Protein AF-A0A7U7C6M0-F1 (afdb_monomer_lite)

pLDDT: mean 77.51, std 17.32, range [34.19, 93.12]

Structure (mmCIF, N/CA/C/O backbone):
data_AF-A0A7U7C6M0-F1
#
_entry.id   AF-A0A7U7C6M0-F1
#
loop_
_atom_site.group_PDB
_atom_site.id
_atom_site.type_symbol
_atom_site.label_atom_id
_atom_site.label_alt_id
_atom_site.label_comp_id
_atom_site.label_asym_id
_atom_site.label_entity_id
_atom_site.label_seq_id
_atom_site.pdbx_PDB_ins_code
_atom_site.Cartn_x
_atom_site.Cartn_y
_atom_site.Cartn_z
_atom_site.occupancy
_atom_site.B_iso_or_equiv
_atom_site.auth_seq_id
_atom_site.auth_comp_id
_atom_site.auth_asym_id
_atom_site.auth_atom_id
_atom_site.pdbx_PDB_model_num
ATOM 1 N N . MET A 1 1 ? 5.200 -6.193 -7.375 1.00 83.69 1 MET A N 1
ATOM 2 C CA . MET A 1 1 ? 5.638 -4.794 -7.575 1.00 83.69 1 MET A CA 1
ATOM 3 C C . MET A 1 1 ? 5.623 -3.984 -6.293 1.00 83.69 1 MET A C 1
ATOM 5 O O . MET A 1 1 ? 6.667 -3.453 -5.970 1.00 83.69 1 MET A O 1
ATOM 9 N N . ILE A 1 2 ? 4.512 -3.930 -5.550 1.00 84.44 2 ILE A N 1
ATOM 10 C CA . ILE A 1 2 ? 4.452 -3.217 -4.260 1.00 84.44 2 ILE A CA 1
ATOM 11 C C . ILE A 1 2 ? 5.594 -3.650 -3.329 1.00 84.44 2 ILE A C 1
ATOM 13 O O . ILE A 1 2 ? 6.451 -2.839 -3.034 1.00 84.44 2 ILE A O 1
ATOM 17 N N . ASN A 1 3 ? 5.720 -4.944 -3.013 1.00 83.31 3 ASN A N 1
ATOM 18 C CA . ASN A 1 3 ? 6.828 -5.439 -2.179 1.00 83.31 3 ASN A CA 1
ATOM 19 C C . ASN A 1 3 ? 8.233 -5.059 -2.712 1.00 83.31 3 ASN A C 1
ATOM 21 O O . ASN A 1 3 ? 9.153 -4.807 -1.951 1.00 83.31 3 ASN A O 1
ATOM 25 N N . PHE A 1 4 ? 8.398 -4.954 -4.034 1.00 86.88 4 PHE A N 1
ATOM 26 C CA . PHE A 1 4 ? 9.668 -4.526 -4.628 1.00 86.88 4 PHE A CA 1
ATOM 27 C C . PHE A 1 4 ? 9.955 -3.036 -4.386 1.00 86.88 4 PHE A C 1
ATOM 29 O O . PHE A 1 4 ? 11.082 -2.685 -4.062 1.00 86.88 4 PHE A O 1
ATOM 36 N N . LEU A 1 5 ? 8.939 -2.176 -4.502 1.00 87.44 5 LEU A N 1
ATOM 37 C CA . LEU A 1 5 ? 9.046 -0.745 -4.191 1.00 87.44 5 LEU A CA 1
ATOM 38 C C . LEU A 1 5 ? 9.120 -0.470 -2.682 1.00 87.44 5 LEU A C 1
ATOM 40 O O . LEU A 1 5 ? 9.544 0.606 -2.292 1.00 87.44 5 LEU A O 1
ATOM 44 N N . TYR A 1 6 ? 8.708 -1.424 -1.842 1.00 84.69 6 TYR A N 1
ATOM 45 C CA . TYR A 1 6 ? 8.876 -1.339 -0.389 1.00 84.69 6 TYR A CA 1
ATOM 46 C C . TYR A 1 6 ? 10.337 -1.525 0.024 1.00 84.69 6 TYR A C 1
ATOM 48 O O . TYR A 1 6 ? 10.840 -0.866 0.921 1.00 84.69 6 TYR A O 1
ATOM 56 N N . GLN A 1 7 ? 11.030 -2.448 -0.642 1.00 84.69 7 GLN A N 1
ATOM 57 C CA . GLN A 1 7 ? 12.410 -2.806 -0.313 1.00 84.69 7 GLN A CA 1
ATOM 58 C C . GLN A 1 7 ? 13.438 -1.883 -0.969 1.00 84.69 7 GLN A C 1
ATOM 60 O O . GLN A 1 7 ? 14.638 -2.007 -0.722 1.00 84.69 7 GLN A O 1
ATOM 65 N N . THR A 1 8 ? 13.014 -1.029 -1.897 1.00 85.19 8 THR A N 1
ATOM 66 C CA . THR A 1 8 ? 13.909 -0.176 -2.670 1.00 85.19 8 THR A CA 1
ATOM 67 C C . THR A 1 8 ? 13.207 1.131 -2.979 1.00 85.19 8 THR A C 1
ATOM 69 O O . THR A 1 8 ? 12.207 1.144 -3.693 1.00 85.19 8 THR A O 1
ATOM 72 N N . ASP A 1 9 ? 13.779 2.220 -2.481 1.00 80.94 9 ASP A N 1
ATOM 73 C CA . ASP A 1 9 ? 13.346 3.572 -2.809 1.00 80.94 9 ASP A CA 1
ATOM 74 C C . ASP A 1 9 ? 13.897 4.028 -4.166 1.00 80.94 9 ASP A C 1
ATOM 76 O O . ASP A 1 9 ? 14.799 3.420 -4.750 1.00 80.94 9 ASP A O 1
ATOM 80 N N . ASP A 1 10 ? 13.344 5.126 -4.679 1.00 86.44 10 ASP A N 1
ATOM 81 C CA . ASP A 1 10 ? 13.800 5.808 -5.892 1.00 86.44 10 ASP A CA 1
ATOM 82 C C . ASP A 1 10 ? 13.896 4.918 -7.145 1.00 86.44 10 ASP A C 1
ATOM 84 O O . ASP A 1 10 ? 14.780 5.052 -8.000 1.00 86.44 10 ASP A O 1
ATOM 88 N N . VAL A 1 11 ? 12.951 3.992 -7.296 1.00 91.81 11 VAL A N 1
ATOM 89 C CA . VAL A 1 11 ? 12.978 3.018 -8.386 1.00 91.81 11 VAL A CA 1
ATOM 90 C C . VAL A 1 11 ? 12.513 3.655 -9.689 1.00 91.81 11 VAL A C 1
ATOM 92 O O . VAL A 1 11 ? 11.418 4.195 -9.798 1.00 91.81 11 VAL A O 1
ATOM 95 N N . THR A 1 12 ? 13.306 3.529 -10.748 1.00 93.12 12 THR A N 1
ATOM 96 C CA . THR A 1 12 ? 12.945 4.025 -12.082 1.00 93.12 12 THR A CA 1
ATOM 97 C C . THR A 1 12 ? 12.009 3.068 -12.827 1.00 93.12 12 THR A C 1
ATOM 99 O O . THR A 1 12 ? 12.082 1.848 -12.678 1.00 93.12 12 THR A O 1
ATOM 102 N N . SER A 1 13 ? 11.208 3.587 -13.767 1.00 89.94 13 SER A N 1
ATOM 103 C CA . SER A 1 13 ? 10.367 2.752 -14.655 1.00 89.94 13 SER A CA 1
ATOM 104 C C . SER A 1 13 ? 11.166 1.653 -15.378 1.00 89.94 13 SER A C 1
ATOM 106 O O . SER A 1 13 ? 10.659 0.554 -15.598 1.00 89.94 13 SER A O 1
ATOM 108 N N . ARG A 1 14 ? 12.442 1.908 -15.710 1.00 91.62 14 ARG A N 1
ATOM 109 C CA . ARG A 1 14 ? 13.323 0.908 -16.333 1.00 91.62 14 ARG A CA 1
ATOM 110 C C . ARG A 1 14 ? 13.625 -0.257 -15.389 1.00 91.62 14 ARG A C 1
ATOM 112 O O . ARG A 1 14 ? 13.619 -1.395 -15.844 1.00 91.62 14 ARG A O 1
ATOM 119 N N . GLN A 1 15 ? 13.875 0.014 -14.108 1.00 92.69 15 GLN A N 1
ATOM 120 C CA . GLN A 1 15 ? 14.086 -1.030 -13.103 1.00 92.69 15 GLN A CA 1
ATOM 121 C C . GLN A 1 15 ? 12.805 -1.824 -12.860 1.00 92.69 15 GLN A C 1
ATOM 123 O O . GLN A 1 15 ? 12.865 -3.049 -12.820 1.00 92.69 15 GLN A O 1
ATOM 128 N N . ILE A 1 16 ? 11.647 -1.162 -12.789 1.00 91.19 16 ILE A N 1
ATOM 129 C CA . ILE A 1 16 ? 10.359 -1.857 -12.652 1.00 91.19 16 ILE A CA 1
ATOM 130 C C . ILE A 1 16 ? 10.143 -2.807 -13.841 1.00 91.19 16 ILE A C 1
ATOM 132 O O . ILE A 1 16 ? 9.914 -3.996 -13.654 1.00 91.19 16 ILE A O 1
ATOM 136 N N . LYS A 1 17 ? 10.316 -2.321 -15.075 1.00 90.94 17 LYS A N 1
ATOM 137 C CA . LYS A 1 17 ? 10.194 -3.138 -16.296 1.00 90.94 17 LYS A CA 1
ATOM 138 C C . LYS A 1 17 ? 11.166 -4.315 -16.344 1.00 90.94 17 LYS A C 1
ATOM 140 O O . LYS A 1 17 ? 10.818 -5.362 -16.873 1.00 90.94 17 LYS A O 1
ATOM 145 N N . ALA A 1 18 ? 12.376 -4.139 -15.818 1.00 92.44 18 ALA A N 1
ATOM 146 C CA . ALA A 1 18 ? 13.384 -5.192 -15.781 1.00 92.44 18 ALA A CA 1
ATOM 147 C C . ALA A 1 18 ? 13.077 -6.279 -14.737 1.00 92.44 18 ALA A C 1
ATOM 149 O O . ALA A 1 18 ? 13.427 -7.432 -14.965 1.00 92.44 18 ALA A O 1
ATOM 150 N N . ASN A 1 19 ? 12.429 -5.922 -13.623 1.00 92.19 19 ASN A N 1
ATOM 151 C CA . ASN A 1 19 ? 12.063 -6.859 -12.554 1.00 92.19 19 ASN A CA 1
ATOM 152 C C . ASN A 1 19 ? 10.716 -7.561 -12.786 1.00 92.19 19 ASN A C 1
ATOM 154 O O . ASN A 1 19 ? 10.467 -8.587 -12.167 1.00 92.19 19 ASN A O 1
ATOM 158 N N . PHE A 1 20 ? 9.870 -7.027 -13.673 1.00 91.88 20 PHE A N 1
ATOM 159 C CA . PHE A 1 20 ? 8.557 -7.591 -14.013 1.00 91.88 20 PHE A CA 1
ATOM 160 C C . PHE A 1 20 ? 8.357 -7.724 -15.540 1.00 91.88 20 PHE A C 1
ATOM 162 O O . PHE A 1 20 ? 7.393 -7.175 -16.088 1.00 91.88 20 PHE A O 1
ATOM 169 N N . PRO A 1 21 ? 9.270 -8.391 -16.275 1.00 91.44 21 PRO A N 1
ATOM 170 C CA . PRO A 1 21 ? 9.189 -8.513 -17.734 1.00 91.44 21 PRO A CA 1
ATOM 171 C C . PRO A 1 21 ? 7.963 -9.307 -18.215 1.00 91.44 21 PRO A C 1
ATOM 173 O O . PRO A 1 21 ? 7.499 -9.113 -19.337 1.00 91.44 21 PRO A O 1
ATOM 176 N N . GLU A 1 22 ? 7.435 -10.196 -17.378 1.00 92.31 22 GLU A N 1
ATOM 177 C CA . GLU A 1 22 ? 6.268 -11.035 -17.645 1.00 92.31 22 GLU A CA 1
ATOM 178 C C . GLU A 1 22 ? 4.931 -10.297 -17.519 1.00 92.31 22 GLU A C 1
ATOM 180 O O . GLU A 1 22 ? 3.915 -10.808 -17.988 1.00 92.31 22 GLU A O 1
ATOM 185 N N . VAL A 1 23 ? 4.910 -9.105 -16.910 1.00 88.19 23 VAL A N 1
ATOM 186 C CA . VAL A 1 23 ? 3.677 -8.345 -16.686 1.00 88.19 23 VAL A CA 1
ATOM 187 C C . VAL A 1 23 ? 3.292 -7.586 -17.961 1.00 88.19 23 VAL A C 1
ATOM 189 O O . VAL A 1 23 ? 3.938 -6.595 -18.327 1.00 88.19 23 VAL A O 1
ATOM 192 N N . PRO A 1 24 ? 2.211 -7.988 -18.655 1.00 86.50 24 PRO A N 1
ATOM 193 C CA . PRO A 1 24 ? 1.772 -7.279 -19.843 1.00 86.50 24 PRO A CA 1
ATOM 194 C C . PRO A 1 24 ? 1.258 -5.890 -19.458 1.00 86.50 24 PRO A C 1
ATOM 196 O O . PRO A 1 24 ? 0.525 -5.728 -18.487 1.00 86.50 24 PRO A O 1
ATOM 199 N N . LYS A 1 25 ? 1.594 -4.878 -20.268 1.00 91.25 25 LYS A N 1
ATOM 200 C CA . LYS A 1 25 ? 1.151 -3.483 -20.070 1.00 91.25 25 LYS A CA 1
ATOM 201 C C . LYS A 1 25 ? 1.534 -2.912 -18.698 1.00 91.25 25 LYS A C 1
ATOM 203 O O . LYS A 1 25 ? 0.767 -2.151 -18.115 1.00 91.25 25 LYS A O 1
ATOM 208 N N . ILE A 1 26 ? 2.733 -3.224 -18.216 1.00 91.56 26 ILE A N 1
ATOM 209 C CA . ILE A 1 26 ? 3.235 -2.742 -16.925 1.00 91.56 26 ILE A CA 1
ATOM 210 C C . ILE A 1 26 ? 3.136 -1.220 -16.739 1.00 91.56 26 ILE A C 1
ATOM 212 O O . ILE A 1 26 ? 2.833 -0.766 -15.645 1.00 91.56 26 ILE A O 1
ATOM 216 N N . ASP A 1 27 ? 3.294 -0.431 -17.806 1.00 90.69 27 ASP A N 1
ATOM 217 C CA . ASP A 1 27 ? 3.100 1.024 -17.748 1.00 90.69 27 ASP A CA 1
ATOM 218 C C . ASP A 1 27 ? 1.686 1.398 -17.287 1.00 90.69 27 ASP A C 1
ATOM 220 O O . ASP A 1 27 ? 1.520 2.270 -16.444 1.00 90.69 27 ASP A O 1
ATOM 224 N N . ARG A 1 28 ? 0.662 0.697 -17.786 1.00 92.38 28 ARG A N 1
ATOM 225 C CA . ARG A 1 28 ? -0.725 0.914 -17.367 1.00 92.38 28 ARG A CA 1
ATOM 226 C C . ARG A 1 28 ? -0.933 0.508 -15.910 1.00 92.38 28 ARG A C 1
ATOM 228 O O . ARG A 1 28 ? -1.605 1.227 -15.187 1.00 92.38 28 ARG A O 1
ATOM 235 N N . LEU A 1 29 ? -0.345 -0.612 -15.493 1.00 90.75 29 LEU A N 1
ATOM 236 C CA . LEU A 1 29 ? -0.436 -1.084 -14.112 1.00 90.75 29 LEU A CA 1
ATOM 237 C C . LEU A 1 29 ? 0.189 -0.080 -13.129 1.00 90.75 29 LEU A C 1
ATOM 239 O O . LEU A 1 29 ? -0.380 0.196 -12.079 1.00 90.75 29 LEU A O 1
ATOM 243 N N . ILE A 1 30 ? 1.347 0.488 -13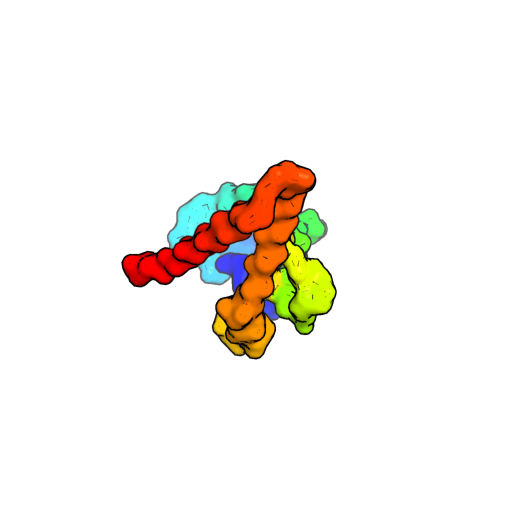.480 1.00 91.19 30 ILE A N 1
ATOM 244 C CA . ILE A 1 30 ? 2.001 1.531 -12.682 1.00 91.19 30 ILE A CA 1
ATOM 245 C C . ILE A 1 30 ? 1.081 2.750 -12.552 1.00 91.19 30 ILE A C 1
ATOM 247 O O . ILE A 1 30 ? 0.874 3.228 -11.442 1.00 91.19 30 ILE A O 1
ATOM 251 N N . GLU A 1 31 ? 0.500 3.229 -13.654 1.00 92.12 31 GLU A N 1
ATOM 252 C CA . GLU A 1 31 ? -0.415 4.379 -13.625 1.00 92.12 31 GLU A CA 1
ATOM 253 C C . GLU A 1 31 ? -1.686 4.089 -12.805 1.00 92.12 31 GLU A C 1
ATOM 255 O O . GLU A 1 31 ? -2.133 4.952 -12.055 1.00 92.12 31 GLU A O 1
ATOM 260 N N . GLU A 1 32 ? -2.240 2.874 -12.874 1.00 92.12 32 GLU A N 1
ATOM 261 C CA . GLU A 1 32 ? -3.378 2.455 -12.039 1.00 92.12 32 GLU A CA 1
ATOM 262 C C . GLU A 1 32 ? -3.030 2.510 -10.540 1.00 92.12 32 GLU A C 1
ATOM 264 O O . GLU A 1 32 ? -3.818 3.008 -9.736 1.00 92.12 32 GLU A O 1
ATOM 269 N N . TYR A 1 33 ? -1.826 2.083 -10.152 1.00 90.44 33 TYR A N 1
ATOM 270 C CA . TYR A 1 33 ? -1.382 2.180 -8.761 1.00 90.44 33 TYR A CA 1
ATOM 271 C C . TYR A 1 33 ? -1.054 3.604 -8.311 1.00 90.44 33 TYR A C 1
ATOM 273 O O . TYR A 1 33 ? -1.303 3.936 -7.153 1.00 90.44 33 TYR A O 1
ATOM 281 N N . VAL A 1 34 ? -0.529 4.447 -9.204 1.00 90.62 34 VAL A N 1
ATOM 282 C CA . VAL A 1 34 ? -0.328 5.876 -8.922 1.00 90.62 34 VAL A CA 1
ATOM 283 C C . VAL A 1 34 ? -1.676 6.563 -8.702 1.00 90.62 34 VAL A C 1
ATOM 285 O O . VAL A 1 34 ? -1.839 7.303 -7.737 1.00 90.62 34 VAL A O 1
ATOM 288 N N . GLN A 1 35 ? -2.675 6.280 -9.543 1.00 89.81 35 GLN A N 1
ATOM 289 C CA . GLN A 1 35 ? -4.024 6.839 -9.403 1.00 89.81 35 GLN A CA 1
ATOM 290 C C . GLN A 1 35 ? -4.725 6.393 -8.120 1.00 89.81 35 GLN A C 1
ATOM 292 O O . GLN A 1 35 ? -5.441 7.182 -7.509 1.00 89.81 35 GLN A O 1
ATOM 297 N N . ALA A 1 36 ? -4.513 5.145 -7.706 1.00 86.69 36 ALA A N 1
ATOM 298 C CA . ALA A 1 36 ? -5.047 4.621 -6.455 1.00 86.69 36 ALA A CA 1
ATOM 299 C C . ALA A 1 36 ? -4.259 5.078 -5.208 1.00 86.69 36 ALA A C 1
ATOM 301 O O . ALA A 1 36 ? -4.655 4.750 -4.093 1.00 86.69 36 ALA A O 1
ATOM 302 N N . GLY A 1 37 ? -3.158 5.821 -5.377 1.00 85.94 37 GLY A N 1
ATOM 303 C CA . GLY A 1 37 ? -2.339 6.335 -4.276 1.00 85.94 37 GLY A CA 1
ATOM 304 C C . GLY A 1 37 ? -1.398 5.307 -3.640 1.00 85.94 37 GLY A C 1
ATOM 305 O O . GLY A 1 37 ? -0.743 5.614 -2.652 1.00 85.94 37 GLY A O 1
ATOM 306 N N . TYR A 1 38 ? -1.285 4.100 -4.202 1.00 87.06 38 TYR A N 1
ATOM 307 C CA . TYR A 1 38 ? -0.368 3.074 -3.693 1.00 87.06 38 TYR A CA 1
ATOM 308 C C . TYR A 1 38 ? 1.098 3.387 -4.002 1.00 87.06 38 TYR A C 1
ATOM 310 O O . TYR A 1 38 ? 1.995 2.940 -3.290 1.00 87.06 38 TYR A O 1
ATOM 318 N N . ILE A 1 39 ? 1.344 4.118 -5.091 1.00 91.31 39 ILE A N 1
ATOM 319 C CA . ILE A 1 39 ? 2.679 4.495 -5.554 1.00 91.31 39 ILE A CA 1
ATOM 320 C C . ILE A 1 39 ? 2.735 6.010 -5.710 1.00 91.31 39 ILE A C 1
ATOM 322 O O . ILE A 1 39 ? 1.876 6.605 -6.361 1.00 91.31 39 ILE A O 1
ATOM 326 N N . ILE A 1 40 ? 3.787 6.624 -5.182 1.00 91.38 40 ILE A N 1
ATOM 327 C CA . ILE A 1 40 ? 4.114 8.025 -5.429 1.00 91.38 40 ILE A CA 1
ATOM 328 C C . ILE A 1 40 ? 5.116 8.081 -6.575 1.00 91.38 40 ILE A C 1
ATOM 330 O O . ILE A 1 40 ? 6.089 7.329 -6.620 1.00 91.38 40 ILE A O 1
ATOM 334 N N . ARG A 1 41 ? 4.868 8.981 -7.527 1.00 92.12 41 ARG A N 1
ATOM 335 C CA . ARG A 1 41 ? 5.788 9.269 -8.625 1.00 92.12 41 ARG A CA 1
ATOM 336 C C . ARG A 1 41 ? 6.397 10.648 -8.421 1.00 92.12 41 ARG A C 1
ATOM 338 O O . ARG A 1 41 ? 5.708 11.645 -8.618 1.00 92.12 41 ARG A O 1
ATOM 345 N N . ASP A 1 42 ? 7.692 10.695 -8.129 1.00 91.19 42 ASP A N 1
ATOM 346 C CA . ASP A 1 42 ? 8.469 11.935 -8.074 1.00 91.19 42 ASP A CA 1
ATOM 347 C C . ASP A 1 42 ? 9.716 11.832 -8.954 1.00 91.19 42 ASP A C 1
ATOM 349 O O . ASP A 1 42 ? 10.370 10.799 -9.000 1.00 91.19 42 ASP A O 1
ATOM 353 N N . ASN A 1 43 ? 10.036 12.880 -9.716 1.00 88.94 43 ASN A N 1
ATOM 354 C CA . ASN A 1 43 ? 11.259 12.955 -10.532 1.00 88.94 43 ASN A CA 1
ATOM 355 C C . ASN A 1 43 ? 11.573 11.722 -11.421 1.00 88.94 43 ASN A C 1
ATOM 357 O O . ASN A 1 43 ? 12.727 11.446 -11.740 1.00 88.94 43 ASN A O 1
ATOM 361 N N . LYS A 1 44 ? 10.534 11.025 -11.916 1.00 87.50 44 LYS A N 1
ATOM 362 C CA . LYS A 1 44 ? 10.599 9.753 -12.691 1.00 87.50 44 LYS A CA 1
ATOM 363 C C . LYS A 1 44 ? 11.029 8.516 -11.887 1.00 87.50 44 LYS A C 1
ATOM 365 O O . LYS A 1 44 ? 11.218 7.449 -12.485 1.00 87.50 44 LYS A O 1
ATOM 370 N N . CYS A 1 45 ? 11.122 8.655 -10.579 1.00 90.38 45 CYS A N 1
ATOM 371 C CA . CYS A 1 45 ? 11.228 7.586 -9.610 1.00 90.38 45 CYS A CA 1
ATOM 372 C C . CYS A 1 45 ? 9.840 7.244 -9.053 1.00 90.38 45 CYS A C 1
ATOM 374 O O . CYS A 1 45 ? 8.913 8.058 -9.101 1.00 90.38 45 CYS A O 1
ATOM 376 N N . TYR A 1 46 ? 9.697 6.013 -8.583 1.00 92.44 46 TYR A N 1
ATOM 377 C CA . TYR A 1 46 ? 8.476 5.464 -8.017 1.00 92.44 46 TYR A CA 1
ATOM 378 C C . TYR A 1 46 ? 8.803 4.907 -6.636 1.00 92.44 46 TYR A C 1
ATOM 380 O O . TYR A 1 46 ? 9.735 4.114 -6.501 1.00 92.44 46 TYR A O 1
ATOM 388 N N . THR A 1 47 ? 8.026 5.311 -5.642 1.00 90.81 47 THR A N 1
ATOM 389 C CA . THR A 1 47 ? 8.126 4.861 -4.250 1.00 90.81 47 THR A CA 1
ATOM 390 C C . THR A 1 47 ? 6.753 4.438 -3.753 1.00 90.81 47 THR A C 1
ATOM 392 O O . THR A 1 47 ? 5.733 4.726 -4.386 1.00 90.81 47 THR A O 1
ATOM 395 N N . ILE A 1 48 ? 6.700 3.714 -2.639 1.00 90.19 48 ILE A N 1
ATOM 396 C CA . ILE A 1 48 ? 5.423 3.404 -2.000 1.00 90.19 48 ILE A CA 1
ATOM 397 C C . ILE A 1 48 ? 4.796 4.679 -1.418 1.00 90.19 48 ILE A C 1
ATOM 399 O O . ILE A 1 48 ? 5.489 5.546 -0.896 1.00 90.19 48 ILE A O 1
ATOM 403 N N . GLY A 1 49 ? 3.471 4.789 -1.545 1.00 86.00 49 GLY A N 1
ATOM 404 C CA . GLY A 1 49 ? 2.681 5.914 -1.036 1.00 86.00 49 GLY A CA 1
ATOM 405 C C . GLY A 1 49 ? 2.014 5.702 0.320 1.00 86.00 49 GLY A C 1
ATOM 406 O O . GLY A 1 49 ? 1.203 6.529 0.725 1.00 86.00 49 GLY A O 1
ATOM 407 N N . PHE A 1 50 ? 2.307 4.596 0.997 1.00 82.12 50 PHE A N 1
ATOM 408 C CA . PHE A 1 50 ? 1.733 4.231 2.286 1.00 82.12 50 PHE A CA 1
ATOM 409 C C . PHE A 1 50 ? 2.789 3.624 3.207 1.00 82.12 50 PHE A C 1
ATOM 411 O O . PHE A 1 50 ? 3.702 2.936 2.760 1.00 82.12 50 PHE A O 1
ATOM 418 N N . ASP A 1 51 ? 2.617 3.812 4.504 1.00 79.38 51 ASP A N 1
ATOM 419 C CA . ASP A 1 51 ? 3.455 3.147 5.493 1.00 79.38 51 ASP A CA 1
ATOM 420 C C . ASP A 1 51 ? 2.854 1.785 5.854 1.00 79.38 51 ASP A C 1
ATOM 422 O O . ASP A 1 51 ? 1.631 1.590 5.809 1.00 79.38 51 ASP A O 1
ATOM 426 N N . LEU A 1 52 ? 3.717 0.824 6.191 1.00 80.19 52 LEU A N 1
ATOM 427 C CA . LEU A 1 52 ? 3.249 -0.407 6.813 1.00 80.19 52 LEU A CA 1
ATOM 428 C C . LEU A 1 52 ? 2.815 -0.128 8.251 1.00 80.19 52 LEU A C 1
ATOM 430 O O . LEU A 1 52 ? 3.261 0.808 8.913 1.00 80.19 52 LEU A O 1
ATOM 434 N N . LEU A 1 53 ? 1.891 -0.951 8.722 1.00 82.06 53 LEU A N 1
ATOM 435 C CA . LEU A 1 53 ? 1.404 -0.890 10.080 1.00 82.06 53 LEU A CA 1
ATOM 436 C C . LEU A 1 53 ? 2.498 -1.353 11.042 1.00 82.06 53 LEU A C 1
ATOM 438 O O . LEU A 1 53 ? 2.761 -2.548 11.148 1.00 82.06 53 LEU A O 1
ATOM 442 N N . ASP A 1 54 ? 3.057 -0.400 11.781 1.00 78.69 54 ASP A N 1
ATOM 443 C CA . ASP A 1 54 ? 4.092 -0.650 12.792 1.00 78.69 54 ASP A CA 1
ATOM 444 C C . ASP A 1 54 ? 3.539 -0.707 14.232 1.00 78.69 54 ASP A C 1
ATOM 446 O O . ASP A 1 54 ? 4.259 -1.045 15.171 1.00 78.69 54 ASP A O 1
ATOM 450 N N . SER A 1 55 ? 2.254 -0.388 14.440 1.00 81.94 55 SER A N 1
ATOM 451 C CA . SER A 1 55 ? 1.593 -0.440 15.753 1.00 81.94 55 SER A CA 1
ATOM 452 C C . SER A 1 55 ? 0.071 -0.546 15.637 1.00 81.94 55 SER A C 1
ATOM 454 O O . SER A 1 55 ? -0.533 0.007 14.720 1.00 81.94 55 SER A O 1
ATOM 456 N N . LEU A 1 56 ? -0.565 -1.206 16.612 1.00 81.31 56 LEU A N 1
ATOM 457 C CA . LEU A 1 56 ? -2.024 -1.344 16.699 1.00 81.31 56 LEU A CA 1
ATOM 458 C C . LEU A 1 56 ? -2.730 -0.194 17.439 1.00 81.31 56 LEU A C 1
ATOM 460 O O . LEU A 1 56 ? -3.958 -0.170 17.482 1.00 81.31 56 LEU A O 1
ATOM 464 N N . GLU A 1 57 ? -1.992 0.765 18.009 1.00 80.69 57 GLU A N 1
ATOM 465 C CA . GLU A 1 57 ? -2.545 1.785 18.922 1.00 80.69 57 GLU A CA 1
ATOM 466 C C . GLU A 1 57 ? -3.669 2.648 18.319 1.00 80.69 57 GLU A C 1
ATOM 468 O O . GLU A 1 57 ? -4.523 3.133 19.058 1.00 80.69 57 GLU A O 1
ATOM 473 N N . ASN A 1 58 ? -3.708 2.812 16.992 1.00 75.19 58 ASN A N 1
ATOM 474 C CA . ASN A 1 58 ? -4.696 3.647 16.293 1.00 75.19 58 ASN A CA 1
ATOM 475 C C . ASN A 1 58 ? -5.498 2.882 15.229 1.00 75.19 58 ASN A C 1
ATOM 477 O O . ASN A 1 58 ? -6.044 3.481 14.300 1.00 75.19 58 ASN A O 1
ATOM 481 N N . VAL A 1 59 ? -5.555 1.554 15.335 1.00 81.75 59 VAL A N 1
ATOM 482 C CA . VAL A 1 59 ? -6.268 0.714 14.369 1.00 81.75 59 VAL A CA 1
ATOM 483 C C . VAL A 1 59 ? -7.762 0.727 14.677 1.00 81.75 59 VAL A C 1
ATOM 485 O O . VAL A 1 59 ? -8.189 0.410 15.786 1.00 81.75 59 VAL A O 1
ATOM 488 N N . SER A 1 60 ? -8.567 1.101 13.684 1.00 79.38 60 SER A N 1
ATOM 489 C CA . SER A 1 60 ? -10.030 1.110 13.764 1.00 79.38 60 SER A CA 1
ATOM 490 C C . SER A 1 60 ? -10.640 0.145 12.748 1.00 79.38 60 SER A C 1
ATOM 492 O O . SER A 1 60 ? -9.977 -0.242 11.786 1.00 79.38 60 SER A O 1
ATOM 494 N N . LEU A 1 61 ? -11.912 -0.225 12.937 1.00 74.81 61 LEU A N 1
ATOM 495 C CA . LEU A 1 61 ? -12.611 -1.138 12.023 1.00 74.81 61 LEU A CA 1
ATOM 496 C C . LEU A 1 61 ? -12.675 -0.594 10.584 1.00 74.81 61 LEU A C 1
ATOM 498 O O . LEU A 1 61 ? -12.620 -1.370 9.636 1.00 74.81 61 LEU A O 1
ATOM 502 N N . ASP A 1 62 ? -12.750 0.730 10.430 1.00 78.12 62 ASP A N 1
ATOM 503 C CA . ASP A 1 62 ? -12.846 1.403 9.129 1.00 78.12 62 ASP A CA 1
ATOM 504 C C . ASP A 1 62 ? -11.469 1.785 8.548 1.00 78.12 62 ASP A C 1
ATOM 506 O O . ASP A 1 62 ? -11.382 2.446 7.511 1.00 78.12 62 ASP A O 1
ATOM 510 N N . SER A 1 63 ? -10.371 1.400 9.209 1.00 75.50 63 SER A N 1
ATOM 511 C CA . SER A 1 63 ? -9.017 1.709 8.751 1.00 75.50 63 SER A CA 1
ATOM 512 C C . SER A 1 63 ? -8.619 0.845 7.550 1.00 75.50 63 SER A C 1
ATOM 514 O O . SER A 1 63 ? -8.690 -0.382 7.597 1.00 75.50 63 SER A O 1
ATOM 516 N N . GLN A 1 64 ? -8.101 1.478 6.495 1.00 78.94 64 GLN A N 1
ATOM 517 C CA . GLN A 1 64 ? -7.385 0.785 5.423 1.00 78.94 64 GLN A CA 1
ATOM 518 C C . GLN A 1 64 ? -5.892 0.753 5.761 1.00 78.94 64 GLN A C 1
ATOM 520 O O . GLN A 1 64 ? -5.239 1.794 5.783 1.00 78.94 64 GLN A O 1
ATOM 525 N N . LEU A 1 65 ? -5.370 -0.440 6.051 1.00 80.94 65 LEU A N 1
ATOM 526 C CA . LEU A 1 65 ? -4.009 -0.652 6.547 1.00 80.94 65 LEU A CA 1
ATOM 527 C C . LEU A 1 65 ? -3.244 -1.612 5.636 1.00 80.94 65 LEU A C 1
ATOM 529 O O . LEU A 1 65 ? -3.837 -2.492 5.009 1.00 80.94 65 LEU A O 1
ATOM 533 N N . PHE A 1 66 ? -1.922 -1.469 5.609 1.00 82.44 66 PHE A N 1
ATOM 534 C CA . PHE A 1 66 ? -1.013 -2.398 4.944 1.00 82.44 66 PHE A CA 1
ATOM 535 C C . PHE A 1 66 ? -0.145 -3.071 5.995 1.00 82.44 66 PHE A C 1
ATOM 537 O O . PHE A 1 66 ? 0.401 -2.397 6.860 1.00 82.44 66 PHE A O 1
ATOM 544 N N . VAL A 1 67 ? -0.027 -4.393 5.937 1.00 80.25 67 VAL A N 1
ATOM 545 C CA . VAL A 1 67 ? 0.724 -5.182 6.920 1.00 80.25 67 VAL A CA 1
ATOM 546 C C . VAL A 1 67 ? 1.584 -6.194 6.179 1.00 80.25 67 VAL A C 1
ATOM 548 O O . VAL A 1 67 ? 1.139 -6.760 5.179 1.00 80.25 67 VAL A O 1
ATOM 551 N N . ASP A 1 68 ? 2.805 -6.409 6.663 1.00 79.69 68 A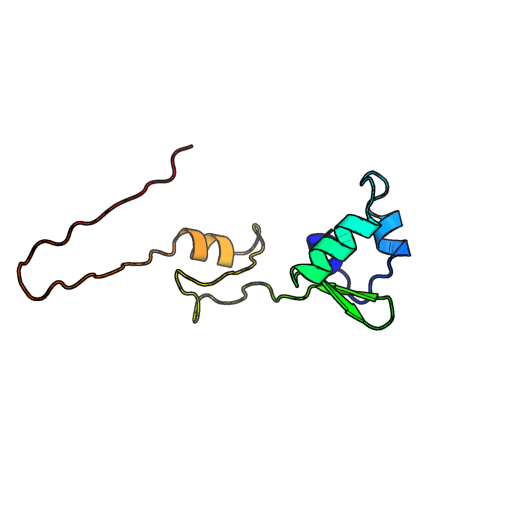SP A N 1
ATOM 552 C CA . ASP A 1 68 ? 3.649 -7.522 6.229 1.00 79.69 68 ASP A CA 1
ATOM 553 C C . ASP A 1 68 ? 3.138 -8.822 6.866 1.00 79.69 68 ASP A C 1
ATOM 555 O O . ASP A 1 68 ? 3.004 -8.904 8.089 1.00 79.69 68 ASP A O 1
ATOM 559 N N . ASP A 1 69 ? 2.862 -9.837 6.047 1.00 78.25 69 ASP A N 1
ATOM 560 C CA . ASP A 1 69 ? 2.337 -11.127 6.501 1.00 78.25 69 ASP A CA 1
ATOM 561 C C . ASP A 1 69 ? 3.353 -11.957 7.305 1.00 78.25 69 ASP A C 1
ATOM 563 O O . ASP A 1 69 ? 2.969 -12.932 7.950 1.00 78.25 69 ASP A O 1
ATOM 567 N N . GLN A 1 70 ? 4.628 -11.553 7.315 1.00 80.81 70 GLN A N 1
ATOM 568 C CA . GLN A 1 70 ? 5.673 -12.131 8.162 1.00 80.81 70 GLN A CA 1
ATOM 569 C C . GLN A 1 70 ? 5.917 -11.337 9.458 1.00 80.81 70 GLN A C 1
ATOM 571 O O . GLN A 1 70 ? 6.790 -11.707 10.247 1.00 80.81 70 GLN A O 1
ATOM 576 N N . SER A 1 71 ? 5.193 -10.235 9.693 1.00 80.94 71 SER A N 1
ATOM 577 C CA . SER A 1 71 ? 5.359 -9.416 10.901 1.00 80.94 71 SER A CA 1
ATOM 578 C C . SER A 1 71 ? 4.568 -9.967 12.091 1.00 80.94 71 SER A C 1
ATOM 580 O O . SER A 1 71 ? 3.471 -10.498 11.935 1.00 80.94 71 SER A O 1
ATOM 582 N N . SER A 1 72 ? 5.070 -9.759 13.313 1.00 83.94 72 SER A N 1
ATOM 583 C CA . SER A 1 72 ? 4.319 -10.090 14.537 1.00 83.94 72 SER A CA 1
ATOM 584 C C . SER A 1 72 ? 3.009 -9.299 14.651 1.00 83.94 72 SER A C 1
ATOM 586 O O . SER A 1 72 ? 2.030 -9.781 1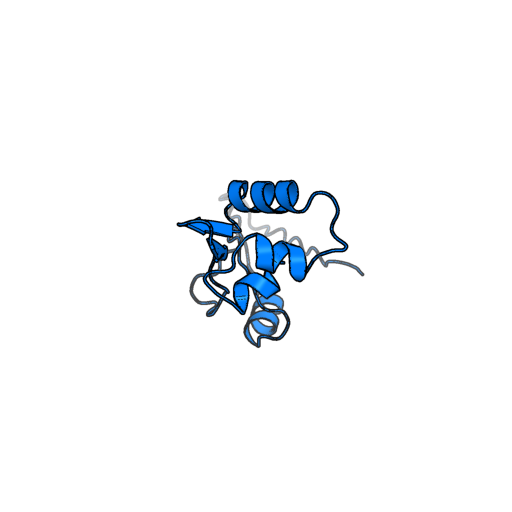5.207 1.00 83.94 72 SER A O 1
ATOM 588 N N . ILE A 1 73 ? 2.969 -8.102 14.060 1.00 83.81 73 ILE A N 1
ATOM 589 C CA . ILE A 1 73 ? 1.789 -7.234 14.032 1.00 83.81 73 ILE A CA 1
ATOM 590 C C . ILE A 1 73 ? 0.654 -7.874 13.234 1.00 83.81 73 ILE A C 1
ATOM 592 O O . ILE A 1 73 ? -0.509 -7.675 13.574 1.00 83.81 73 ILE A O 1
ATOM 596 N N . TYR A 1 74 ? 0.961 -8.660 12.198 1.00 84.62 74 TYR A N 1
ATOM 597 C CA . TYR A 1 74 ? -0.055 -9.410 11.465 1.00 84.62 74 TYR A CA 1
ATOM 598 C C . TYR A 1 74 ? -0.766 -10.422 12.368 1.00 84.62 74 TYR A C 1
ATOM 600 O O . TYR A 1 74 ? -1.997 -10.487 12.364 1.00 84.62 74 TYR A O 1
ATOM 608 N N . GLU A 1 75 ? -0.014 -11.158 13.191 1.00 81.56 75 GLU A N 1
ATOM 609 C CA . GLU A 1 75 ? -0.585 -12.096 14.162 1.00 81.56 75 GLU A CA 1
ATOM 610 C C . GLU A 1 75 ? -1.476 -11.359 15.172 1.00 81.56 75 GLU A C 1
ATOM 612 O O . GLU A 1 75 ? -2.637 -11.732 15.362 1.00 81.56 75 GLU A O 1
ATOM 617 N N . ASP A 1 76 ? -0.989 -10.249 15.731 1.00 83.69 76 ASP A N 1
ATOM 618 C CA . ASP A 1 76 ? -1.751 -9.433 16.679 1.00 83.69 76 ASP A CA 1
ATOM 619 C C . ASP A 1 76 ? -3.018 -8.828 16.041 1.00 83.69 76 ASP A C 1
ATOM 621 O O . ASP A 1 76 ? -4.089 -8.824 16.654 1.00 83.69 76 ASP A O 1
ATOM 625 N N . LEU A 1 77 ? -2.940 -8.375 14.783 1.00 83.25 77 LEU A N 1
ATOM 626 C CA . LEU A 1 77 ? -4.080 -7.848 14.030 1.00 83.25 77 LEU A CA 1
ATOM 627 C C . LEU A 1 77 ? -5.117 -8.940 13.745 1.00 83.25 77 LEU A C 1
ATOM 629 O O . LEU A 1 77 ? -6.314 -8.687 13.859 1.00 83.25 77 LEU A O 1
ATOM 633 N N . THR A 1 78 ? -4.690 -10.160 13.406 1.00 81.25 78 THR A N 1
ATOM 634 C CA . THR A 1 78 ? -5.619 -11.287 13.200 1.00 81.25 78 THR A CA 1
ATOM 635 C C . THR A 1 78 ? -6.306 -11.742 14.488 1.00 81.25 78 THR A C 1
ATOM 637 O O . THR A 1 78 ? -7.414 -12.280 14.433 1.00 81.25 78 THR A O 1
ATOM 640 N N . ALA A 1 79 ? -5.684 -11.505 15.644 1.00 82.31 79 ALA A N 1
ATOM 641 C CA . ALA A 1 79 ? -6.283 -11.741 16.953 1.00 82.31 79 ALA A CA 1
ATOM 642 C C . ALA A 1 79 ? -7.181 -10.581 17.430 1.00 82.31 79 ALA A C 1
ATOM 644 O O . ALA A 1 79 ? -7.974 -10.768 18.359 1.00 82.31 79 ALA A O 1
ATOM 645 N N . LEU A 1 80 ? -7.080 -9.398 16.814 1.00 80.56 80 LEU A N 1
ATOM 646 C CA . LEU A 1 80 ? -7.826 -8.206 17.201 1.00 80.56 80 LEU A CA 1
ATOM 647 C C . LEU A 1 80 ? -9.326 -8.376 16.915 1.00 80.56 80 LEU A C 1
ATOM 649 O O . LEU A 1 80 ? -9.746 -8.711 15.808 1.00 80.56 80 LEU A O 1
ATOM 653 N N . THR A 1 81 ? -10.161 -8.100 17.916 1.00 73.75 81 THR A N 1
ATOM 654 C CA . THR A 1 81 ? -11.623 -8.147 17.784 1.00 73.75 81 THR A CA 1
ATOM 655 C C . THR A 1 8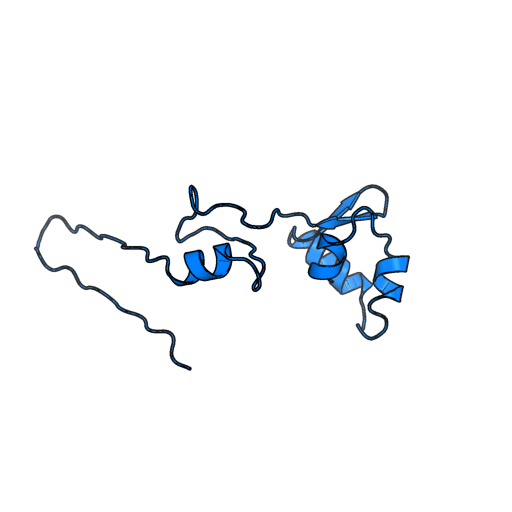1 ? -12.237 -6.791 18.087 1.00 73.75 81 THR A C 1
ATOM 657 O O . THR A 1 81 ? -12.046 -6.257 19.180 1.00 73.75 81 THR A O 1
ATOM 660 N N . PHE A 1 82 ? -13.036 -6.271 17.158 1.00 71.25 82 PHE A N 1
ATOM 661 C CA . PHE A 1 82 ? -13.839 -5.069 17.365 1.00 71.25 82 PHE A CA 1
ATOM 662 C C . PHE A 1 82 ? -15.237 -5.444 17.872 1.00 71.25 82 PHE A C 1
ATOM 664 O O . PHE A 1 82 ? -15.898 -6.312 17.303 1.00 71.25 82 PHE A O 1
ATOM 671 N N . GLU A 1 83 ? -15.704 -4.786 18.935 1.00 71.38 83 GLU A N 1
ATOM 672 C CA . GLU A 1 83 ? -17.075 -4.920 19.438 1.00 71.38 83 GLU A CA 1
ATOM 673 C C . GLU A 1 83 ? -17.867 -3.651 19.087 1.00 71.38 83 GLU A C 1
ATOM 675 O O . GLU A 1 83 ? -17.648 -2.589 19.670 1.00 71.38 83 GLU A O 1
ATOM 680 N N . THR A 1 84 ? -18.800 -3.742 18.137 1.00 62.62 84 THR A N 1
ATOM 681 C CA . THR A 1 84 ? -19.721 -2.637 17.829 1.00 62.62 84 THR A CA 1
ATOM 682 C C . THR A 1 84 ? -20.952 -2.740 18.726 1.00 62.62 84 THR A C 1
ATOM 684 O O . THR A 1 84 ? -21.749 -3.669 18.596 1.00 62.62 84 THR A O 1
ATOM 687 N N . ARG A 1 85 ? -21.139 -1.778 19.635 1.00 58.06 85 ARG A N 1
ATOM 688 C CA . ARG A 1 85 ? -22.334 -1.705 20.488 1.00 58.06 85 ARG A CA 1
ATOM 689 C C . ARG A 1 85 ? -23.357 -0.748 19.883 1.00 58.06 85 ARG A C 1
ATOM 691 O O . ARG A 1 85 ? -23.189 0.465 19.951 1.00 58.06 85 ARG A O 1
ATOM 698 N N . LEU A 1 86 ? -24.432 -1.295 19.317 1.00 55.75 86 LEU A N 1
ATOM 699 C CA . LEU A 1 86 ? -25.637 -0.536 18.972 1.00 55.75 86 LEU A CA 1
ATOM 700 C C . LEU A 1 86 ? -26.553 -0.473 20.199 1.00 55.75 86 LEU A C 1
ATOM 702 O O . LEU A 1 86 ? -27.260 -1.431 20.503 1.00 55.75 86 LEU A O 1
ATOM 706 N N . THR A 1 87 ? -26.548 0.649 20.915 1.00 51.66 87 THR A N 1
ATOM 707 C CA . THR A 1 87 ? -27.533 0.908 21.972 1.00 51.66 87 THR A CA 1
ATOM 708 C C . THR A 1 87 ? -28.773 1.536 21.348 1.00 51.66 87 THR A C 1
ATOM 710 O O . THR A 1 87 ? -28.750 2.700 20.956 1.00 51.66 87 THR A O 1
ATOM 713 N N . ASN A 1 88 ? -29.857 0.769 21.242 1.00 46.66 88 ASN A N 1
ATOM 714 C CA . ASN A 1 88 ? -31.178 1.315 20.953 1.00 46.66 88 ASN A CA 1
ATOM 715 C C . ASN A 1 88 ? -31.843 1.602 22.307 1.00 46.66 88 ASN A C 1
ATOM 717 O O . ASN A 1 88 ? -32.005 0.678 23.100 1.00 46.66 88 ASN A O 1
ATOM 721 N N . GLU A 1 89 ? -32.189 2.858 22.597 1.00 51.00 89 GLU A N 1
ATOM 722 C CA . GLU A 1 89 ? -32.643 3.343 23.920 1.00 51.00 89 GLU A CA 1
ATOM 723 C C . GLU A 1 89 ? -33.908 2.663 24.494 1.00 51.00 89 GLU A C 1
ATOM 725 O O . GLU A 1 89 ? -34.366 3.043 25.567 1.00 51.00 89 GLU A O 1
ATOM 730 N N . ALA A 1 90 ? -34.496 1.662 23.830 1.00 45.28 90 ALA A N 1
ATOM 731 C CA . ALA A 1 90 ? -35.820 1.163 24.188 1.00 45.28 90 ALA A CA 1
ATOM 732 C C . ALA A 1 90 ? -35.937 -0.314 24.576 1.00 45.28 90 ALA A C 1
ATOM 734 O O . ALA A 1 90 ? -36.966 -0.626 25.157 1.00 45.28 90 ALA A O 1
ATOM 735 N N . ASN A 1 91 ? -34.990 -1.224 24.312 1.00 35.28 91 ASN A N 1
ATOM 736 C CA . ASN A 1 91 ? -35.087 -2.600 24.834 1.00 35.28 91 ASN A CA 1
ATOM 737 C C . ASN A 1 91 ? -33.745 -3.344 24.814 1.00 35.28 91 ASN A C 1
ATOM 739 O O . ASN A 1 91 ? -33.028 -3.362 23.816 1.00 35.28 91 ASN A O 1
ATOM 743 N N . ASP A 1 92 ? -33.475 -3.992 25.941 1.00 43.22 92 ASP A N 1
ATOM 744 C CA . ASP A 1 92 ? -32.275 -4.724 26.345 1.00 43.22 92 ASP A CA 1
ATOM 745 C C . ASP A 1 92 ? -32.102 -6.041 25.553 1.00 43.22 92 ASP A C 1
ATOM 747 O O . ASP A 1 92 ? -32.301 -7.145 26.061 1.00 43.22 92 ASP A O 1
ATOM 751 N N . LEU A 1 93 ? -31.821 -5.940 24.250 1.00 36.38 93 LEU A N 1
ATOM 752 C CA . LEU A 1 93 ? -31.593 -7.098 23.380 1.00 36.38 93 LEU A CA 1
ATOM 753 C C . LEU A 1 93 ? -30.431 -6.826 22.420 1.00 36.38 93 LEU A C 1
ATOM 755 O O . LEU A 1 93 ? -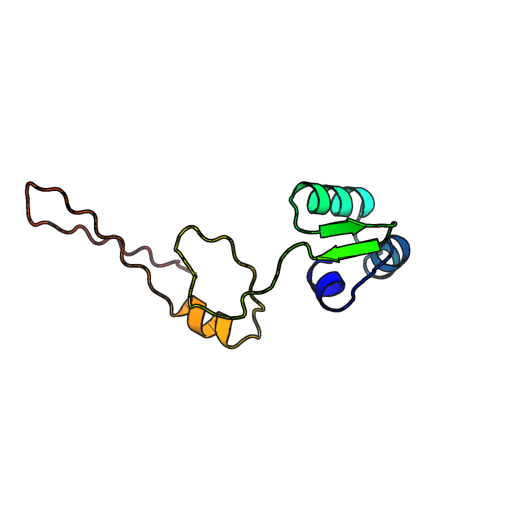30.588 -6.266 21.337 1.00 36.38 93 LEU A O 1
ATOM 759 N N . VAL A 1 94 ? -29.237 -7.242 22.844 1.00 40.19 94 VAL A N 1
ATOM 760 C CA . VAL A 1 94 ? -28.013 -7.202 22.039 1.00 40.19 94 VAL A CA 1
ATOM 761 C C . VAL A 1 94 ? -28.021 -8.392 21.074 1.00 40.19 94 VAL A C 1
ATOM 763 O O . VAL A 1 94 ? -27.781 -9.534 21.466 1.00 40.19 94 VAL A O 1
ATOM 766 N N . LEU A 1 95 ? -28.306 -8.137 19.796 1.00 34.19 95 LEU A N 1
ATOM 767 C CA . LEU A 1 95 ? -28.064 -9.092 18.714 1.00 34.19 95 LEU A CA 1
ATOM 768 C C . LEU A 1 95 ? -26.568 -9.076 18.376 1.00 34.19 95 LEU A C 1
ATOM 770 O O . LEU A 1 95 ? -26.070 -8.140 17.761 1.00 34.19 95 LEU A O 1
ATOM 774 N N . VAL A 1 96 ? -25.849 -10.114 18.806 1.00 39.56 96 VAL A N 1
ATOM 775 C CA . VAL A 1 96 ? -24.437 -10.329 18.463 1.00 39.56 96 VAL A CA 1
ATOM 776 C C . VAL A 1 96 ? -24.367 -11.113 17.154 1.00 39.56 96 VAL A C 1
ATOM 778 O O . VAL A 1 96 ? -24.618 -12.320 17.142 1.00 39.56 96 VAL A O 1
ATOM 781 N N . GLU A 1 97 ? -24.005 -10.458 16.052 1.00 38.94 97 GLU A N 1
ATOM 782 C CA . GLU A 1 97 ? -23.703 -11.153 14.799 1.00 38.94 97 GLU A CA 1
ATOM 783 C C . GLU A 1 97 ? -22.232 -11.595 14.787 1.00 38.94 97 GLU A C 1
ATOM 785 O O . GLU A 1 97 ? -21.311 -10.783 14.773 1.00 38.94 97 GLU A O 1
ATOM 790 N N . LYS A 1 98 ? -21.999 -12.914 14.812 1.00 39.50 98 LYS A N 1
ATOM 791 C CA . LYS A 1 98 ? -20.672 -13.519 14.634 1.00 39.50 98 LYS A CA 1
ATOM 792 C C . LYS A 1 98 ? -20.528 -14.011 13.199 1.00 39.50 98 LYS A C 1
ATOM 794 O O . LYS A 1 98 ? -20.935 -15.135 12.905 1.00 39.50 98 LYS A O 1
ATOM 799 N N . ASN A 1 99 ? -19.879 -13.236 12.338 1.00 39.75 99 ASN A N 1
ATOM 800 C CA . ASN A 1 99 ? -19.470 -13.733 11.028 1.00 39.75 99 ASN A CA 1
ATOM 801 C C . ASN A 1 99 ? -18.097 -14.406 11.130 1.00 39.75 99 ASN A C 1
ATOM 803 O O . ASN A 1 99 ? -17.052 -13.766 11.170 1.00 39.75 99 ASN A O 1
ATOM 807 N N . LYS A 1 100 ? -18.116 -15.743 11.211 1.00 37.66 100 LYS A N 1
ATOM 808 C CA . LYS A 1 100 ? -16.931 -16.576 10.983 1.00 37.66 100 LYS A CA 1
ATOM 809 C C . LYS A 1 100 ? -16.673 -16.629 9.479 1.00 37.66 100 LYS A C 1
ATOM 811 O O . LYS A 1 100 ? -17.474 -17.224 8.759 1.00 37.66 100 LYS A O 1
ATOM 816 N N . TYR A 1 101 ? -15.545 -16.088 9.025 1.00 42.59 101 TYR A N 1
ATOM 817 C CA . TYR A 1 101 ? -15.001 -16.443 7.715 1.00 42.59 101 TYR A CA 1
ATOM 818 C C . TYR A 1 101 ? -14.771 -17.964 7.688 1.00 42.59 101 TYR A C 1
ATOM 820 O O . TYR A 1 101 ? -14.072 -18.517 8.539 1.00 42.59 101 TYR A O 1
ATOM 828 N N . ARG A 1 102 ? -15.454 -18.657 6.770 1.00 41.44 102 ARG A N 1
ATOM 829 C CA . ARG A 1 102 ? -15.271 -20.087 6.499 1.00 41.44 102 ARG A CA 1
ATOM 830 C C . ARG A 1 102 ? -14.343 -20.257 5.294 1.00 41.44 102 ARG A C 1
ATOM 832 O O . ARG A 1 102 ? -14.456 -19.497 4.340 1.00 41.44 102 ARG A O 1
ATOM 839 N N . SER A 1 103 ? -13.471 -21.259 5.445 1.00 50.03 103 SER A N 1
ATOM 840 C CA . SER A 1 103 ? -12.517 -21.866 4.502 1.00 50.03 103 SER A CA 1
ATOM 841 C C . SER A 1 103 ? -12.928 -21.891 3.036 1.00 50.03 103 SER A C 1
ATOM 84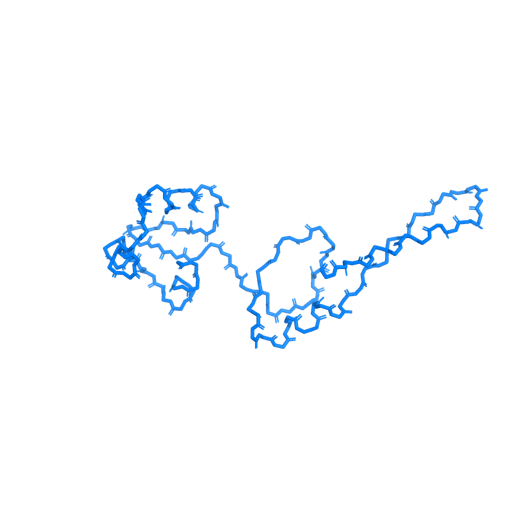3 O O . SER A 1 103 ? -14.134 -22.066 2.763 1.00 50.03 103 SER A O 1
#

Sequence (103 aa):
MINFLYQTDDVTSRQIKANFPEVPKIDRLIEEYVQAGYIIRDNKCYTIGFDLLDSLENVSLDSQLFVDDQSSIYEDLTALTFETRLTNEANDLVLVEKNKYRS

Secondary structure (DSSP, 8-state):
-HHHHHS-SSEEHHHHHHH-TTSTTHHHHHHHHHHTTSEEEETTEEEESS-----STT--TT------TTSHHHHHHHH---------TT-------------

Radius of gyration: 19.81 Å; chains: 1; bounding box: 50×35×46 Å

InterPro domains:
  IPR014924 Protein of unknown function DUF1803 [PF08820] (1-79)

Foldseek 3Di:
DLVVLAVDWFAAPVNVCVVCVVDPPVVVVLVVCVVVQQWDADPRGIHGRDDADPDPPPDDPPDDHHHDPPDPVVVVVVVDDDDDDDDDPPDDDDDDDDDDDDD

Organism: Streptococcus thermophilus (NCBI:txid1308)